Protein AF-A0A922LAW7-F1 (afdb_monomer)

Organism: Dermatophagoides farinae (NCBI:txid6954)

Mean predicted aligned error: 3.08 Å

Foldseek 3Di:
DVDFDDVVVVDQVLVRCVVVLVCLVVVDPDDDDDDDDDDPPPPDDPPDDDDDPDDDDPCVVVVRDSPPDDDDPVSD

InterPro domains:
  IPR000845 Nucleoside phosphorylase domain [PF01048] (9-73)
  IPR011268 Purine nucleoside phosphorylase [PTHR11904] (1-74)
  IPR035994 Nucleoside phosphorylase superfamily [G3DSA:3.40.50.1580] (1-75)
  IPR035994 Nucleoside phosphorylase superfamily [SSF53167] (1-74)

Structure (mmCIF, N/CA/C/O backbone):
data_AF-A0A922LAW7-F1
#
_entry.id   AF-A0A922LAW7-F1
#
loop_
_atom_site.group_PDB
_atom_site.id
_atom_site.type_symbol
_atom_site.label_atom_id
_atom_site.label_alt_id
_atom_site.label_comp_id
_atom_site.label_asym_id
_atom_site.label_entity_id
_atom_site.label_seq_id
_atom_site.pdbx_PDB_ins_code
_atom_site.Cartn_x
_atom_site.Cartn_y
_atom_site.Cartn_z
_atom_site.occupancy
_atom_site.B_iso_or_equiv
_atom_site.auth_seq_id
_atom_site.auth_comp_id
_atom_site.auth_asym_id
_atom_site.auth_atom_id
_atom_site.pdbx_PDB_model_num
ATOM 1 N N . MET A 1 1 ? -1.429 12.002 0.568 1.00 87.81 1 MET A N 1
ATOM 2 C CA . MET A 1 1 ? -0.293 12.168 1.509 1.00 87.81 1 MET A CA 1
ATOM 3 C C . MET A 1 1 ? 0.957 12.509 0.705 1.00 87.81 1 MET A C 1
ATOM 5 O O . MET A 1 1 ? 1.136 11.912 -0.351 1.00 87.81 1 MET A O 1
ATOM 9 N N . LYS A 1 2 ? 1.800 13.455 1.147 1.00 88.88 2 LYS A N 1
ATOM 10 C CA . LYS A 1 2 ? 3.102 13.729 0.508 1.00 88.88 2 LYS A CA 1
ATOM 11 C C . LYS A 1 2 ? 4.164 12.847 1.168 1.00 88.88 2 LYS A C 1
ATOM 13 O O . LYS A 1 2 ? 4.756 13.237 2.166 1.00 88.88 2 LYS A O 1
ATOM 18 N N . GLY A 1 3 ? 4.338 11.644 0.629 1.00 89.75 3 GLY A N 1
ATOM 19 C CA . GLY A 1 3 ? 5.078 10.560 1.277 1.00 89.75 3 GLY A CA 1
ATOM 20 C C . GLY A 1 3 ? 4.145 9.576 1.987 1.00 89.75 3 GLY A C 1
ATOM 21 O O . GLY A 1 3 ? 2.997 9.899 2.300 1.00 89.75 3 GLY A O 1
ATOM 22 N N . ARG A 1 4 ? 4.635 8.354 2.192 1.00 94.06 4 ARG A N 1
ATOM 23 C CA . ARG A 1 4 ? 3.963 7.282 2.935 1.00 94.06 4 ARG A CA 1
ATOM 24 C C . ARG A 1 4 ? 4.993 6.545 3.782 1.00 94.06 4 ARG A C 1
ATOM 26 O O . ARG A 1 4 ? 6.183 6.720 3.558 1.00 94.06 4 ARG A O 1
ATOM 33 N N . ILE A 1 5 ? 4.504 5.761 4.731 1.00 95.56 5 ILE A N 1
ATOM 34 C CA . ILE A 1 5 ? 5.322 4.952 5.632 1.00 95.56 5 ILE A CA 1
ATOM 35 C C . ILE A 1 5 ? 5.287 3.515 5.124 1.00 95.56 5 ILE A C 1
ATOM 37 O O . ILE A 1 5 ? 4.207 3.013 4.790 1.00 95.56 5 ILE A O 1
ATOM 41 N N . HIS A 1 6 ? 6.438 2.851 5.078 1.00 97.50 6 HIS A N 1
ATOM 42 C CA . HIS A 1 6 ? 6.537 1.483 4.578 1.00 97.50 6 HIS A CA 1
ATOM 43 C C . HIS A 1 6 ? 7.041 0.529 5.655 1.00 97.50 6 HIS A C 1
ATOM 45 O O . HIS A 1 6 ? 7.899 0.857 6.468 1.00 97.50 6 HIS A O 1
ATOM 51 N N . ALA A 1 7 ? 6.541 -0.707 5.636 1.00 97.19 7 ALA A N 1
ATOM 52 C CA . ALA A 1 7 ? 6.902 -1.703 6.645 1.00 97.19 7 ALA A CA 1
ATOM 53 C C . ALA A 1 7 ? 8.392 -2.078 6.621 1.00 97.19 7 ALA A C 1
ATOM 55 O O . ALA A 1 7 ? 8.969 -2.378 7.663 1.00 97.19 7 ALA A O 1
ATOM 56 N N . TYR A 1 8 ? 9.034 -2.022 5.448 1.00 97.00 8 TYR A N 1
ATOM 57 C CA . TYR A 1 8 ? 10.470 -2.288 5.320 1.00 97.00 8 TYR A CA 1
ATOM 58 C C . TYR A 1 8 ? 11.344 -1.240 6.032 1.00 97.00 8 TYR A C 1
ATOM 60 O O . TYR A 1 8 ? 12.530 -1.475 6.224 1.00 97.00 8 TYR A O 1
ATOM 68 N N . GLU A 1 9 ? 10.776 -0.102 6.444 1.00 97.94 9 GLU A N 1
ATOM 69 C CA . GLU A 1 9 ? 11.455 0.920 7.253 1.00 97.94 9 GLU A CA 1
ATOM 70 C C . GLU A 1 9 ? 11.449 0.565 8.755 1.00 97.94 9 GLU A C 1
ATOM 72 O O . GLU A 1 9 ? 11.920 1.343 9.580 1.00 97.94 9 GLU A O 1
ATOM 77 N N . GLY A 1 10 ? 10.905 -0.602 9.131 1.00 97.12 10 GLY A N 1
ATOM 78 C CA . GLY A 1 10 ? 10.845 -1.100 10.511 1.00 97.12 10 GLY A CA 1
ATOM 79 C C . GLY A 1 10 ? 9.530 -0.809 11.239 1.00 97.12 10 GLY A C 1
ATOM 80 O O . GLY A 1 10 ? 9.385 -1.134 12.418 1.00 97.12 10 GLY A O 1
ATOM 81 N N . TYR A 1 11 ? 8.546 -0.213 10.565 1.00 97.69 11 TYR A N 1
ATOM 82 C CA . TYR A 1 11 ? 7.239 0.066 11.153 1.00 97.69 11 TYR A CA 1
ATOM 83 C C . TYR A 1 11 ? 6.286 -1.128 11.039 1.00 97.69 11 TYR A C 1
ATOM 85 O O . TYR A 1 11 ? 6.245 -1.827 10.028 1.00 97.69 11 TYR A O 1
ATOM 93 N N . SER A 1 12 ? 5.443 -1.326 12.057 1.00 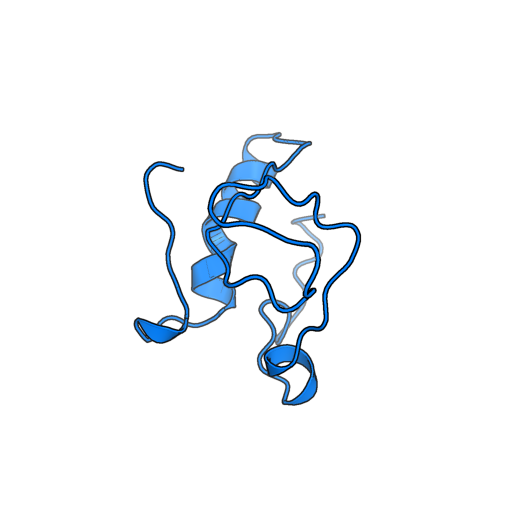96.69 12 SER A N 1
ATOM 94 C CA . SER A 1 12 ? 4.341 -2.288 11.965 1.00 96.69 12 SER A CA 1
ATOM 95 C C . SER A 1 12 ? 3.336 -1.868 10.888 1.00 96.69 12 SER A C 1
ATOM 97 O O . SER A 1 12 ? 3.150 -0.676 10.620 1.00 96.69 12 SER A O 1
ATOM 99 N N . LEU A 1 13 ? 2.627 -2.834 10.297 1.00 97.25 13 LEU A N 1
ATOM 100 C CA . LEU A 1 13 ? 1.594 -2.528 9.301 1.00 97.25 13 LEU A CA 1
ATOM 101 C C . LEU A 1 13 ? 0.471 -1.666 9.882 1.00 97.25 13 LEU A C 1
ATOM 103 O O . LEU A 1 13 ? 0.023 -0.743 9.212 1.00 97.25 13 LEU A O 1
ATOM 107 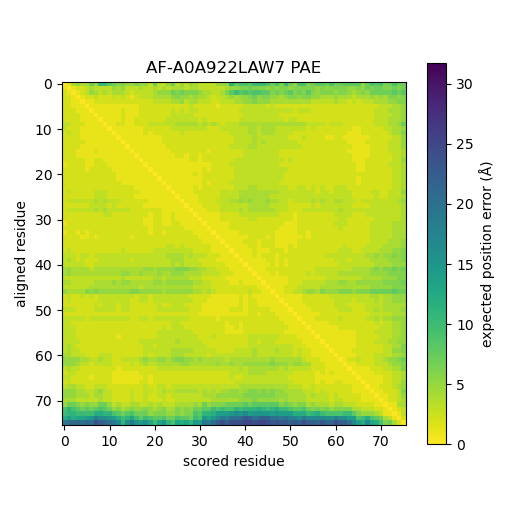N N . ALA A 1 14 ? 0.096 -1.885 11.147 1.00 96.00 14 ALA A N 1
ATOM 108 C CA . ALA A 1 14 ? -0.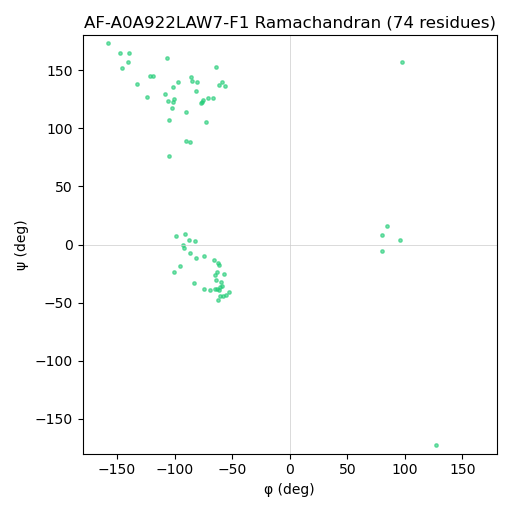869 -1.039 11.847 1.00 96.00 14 ALA A CA 1
ATOM 109 C C . ALA A 1 14 ? -0.415 0.432 11.925 1.00 96.00 14 ALA A C 1
ATOM 111 O O . ALA A 1 14 ? -1.238 1.338 11.802 1.00 96.00 14 ALA A O 1
ATOM 112 N N . ARG A 1 15 ? 0.894 0.686 12.081 1.00 96.38 15 ARG A N 1
ATOM 113 C CA . ARG A 1 15 ? 1.455 2.044 12.066 1.00 96.38 15 ARG A CA 1
ATOM 114 C C . ARG A 1 15 ? 1.508 2.621 10.652 1.00 96.38 15 ARG A C 1
ATOM 116 O O . ARG A 1 15 ? 1.190 3.794 10.477 1.00 96.38 15 ARG A O 1
ATOM 123 N N . CYS A 1 16 ? 1.832 1.805 9.648 1.00 97.56 16 CYS A N 1
ATOM 124 C CA . CYS A 1 16 ? 1.813 2.221 8.242 1.00 97.56 16 CYS A CA 1
ATOM 125 C C . CYS A 1 16 ? 0.406 2.653 7.790 1.00 97.56 16 CYS A C 1
ATOM 127 O O . CYS A 1 16 ? 0.266 3.632 7.061 1.00 97.56 16 CYS A O 1
ATOM 129 N N . THR A 1 17 ? -0.640 1.953 8.244 1.00 96.75 17 THR A N 1
ATOM 130 C CA . THR A 1 17 ? -2.039 2.223 7.870 1.00 96.75 17 THR A CA 1
ATOM 131 C C . THR A 1 17 ? -2.763 3.182 8.816 1.00 96.75 17 THR A C 1
ATOM 133 O O . THR A 1 17 ? -3.911 3.534 8.554 1.00 96.75 17 THR A O 1
ATOM 136 N N . PHE A 1 18 ? -2.129 3.637 9.902 1.00 95.81 18 PHE A N 1
ATOM 137 C CA . PHE A 1 18 ? -2.747 4.546 10.874 1.00 95.81 18 PHE A CA 1
ATOM 138 C C . PHE A 1 18 ? -3.353 5.820 10.252 1.00 95.81 18 PHE A C 1
ATOM 140 O O . PHE A 1 18 ? -4.478 6.165 10.622 1.00 95.81 18 PHE A O 1
ATOM 147 N N . PRO A 1 19 ? -2.713 6.485 9.263 1.00 96.44 19 PRO A N 1
ATOM 148 C CA . PRO A 1 19 ? -3.298 7.662 8.620 1.00 96.44 19 PRO A CA 1
ATOM 149 C C . PRO A 1 19 ? -4.678 7.414 8.000 1.00 96.44 19 PRO A C 1
ATOM 151 O O . PRO A 1 19 ? -5.467 8.347 7.904 1.00 96.44 19 PRO A O 1
ATOM 154 N N . ILE A 1 20 ? -5.003 6.173 7.622 1.00 95.88 20 ILE A N 1
ATOM 155 C CA . ILE A 1 20 ? -6.312 5.829 7.052 1.00 95.88 20 ILE A CA 1
ATOM 156 C C . ILE A 1 20 ? -7.420 5.939 8.108 1.00 95.88 20 ILE A C 1
ATOM 158 O O . ILE A 1 20 ? -8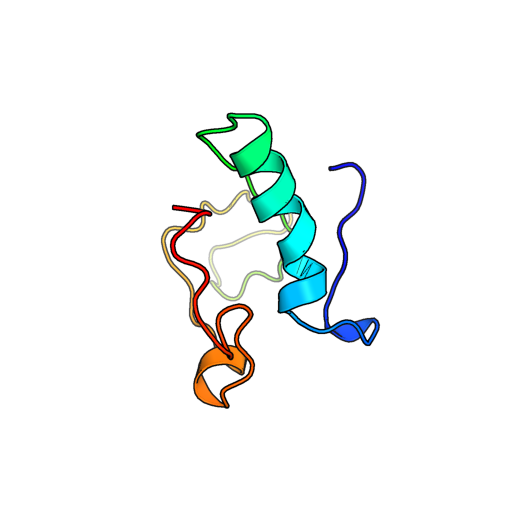.488 6.470 7.817 1.00 95.88 20 ILE A O 1
ATOM 162 N N . ARG A 1 21 ? -7.154 5.525 9.355 1.00 94.38 21 ARG A N 1
ATOM 163 C CA . ARG A 1 21 ? -8.102 5.691 10.474 1.00 94.38 21 ARG A CA 1
ATOM 164 C C . ARG A 1 21 ? -8.325 7.168 10.798 1.00 94.38 21 ARG A C 1
ATOM 166 O O . ARG A 1 21 ? -9.455 7.576 11.040 1.00 94.38 21 ARG A O 1
ATOM 173 N N . VAL A 1 22 ? -7.268 7.981 10.720 1.00 95.00 22 VAL A N 1
ATOM 174 C CA . VAL A 1 22 ? -7.373 9.443 10.867 1.00 95.00 22 VAL A CA 1
ATOM 175 C C . VAL A 1 22 ? -8.247 10.035 9.760 1.00 95.00 22 VAL A C 1
ATOM 177 O O . VAL A 1 22 ? -9.163 10.791 10.056 1.00 95.00 22 VAL A O 1
ATOM 180 N N . MET A 1 23 ? -8.021 9.660 8.495 1.00 96.06 23 MET A N 1
ATOM 181 C CA . MET A 1 23 ? -8.852 10.114 7.371 1.00 96.06 23 MET A CA 1
ATOM 182 C C . MET A 1 23 ? -10.328 9.747 7.567 1.00 96.06 23 MET A C 1
ATOM 184 O O . MET A 1 23 ? -11.190 10.603 7.377 1.00 96.06 23 MET A O 1
ATOM 188 N N . LYS A 1 24 ? -10.623 8.516 8.005 1.00 94.56 24 LYS A N 1
ATOM 189 C CA . LYS A 1 24 ? -11.993 8.090 8.321 1.00 94.56 24 LYS A CA 1
ATOM 190 C C . LYS A 1 24 ? -12.614 8.937 9.438 1.00 94.56 24 LYS A C 1
ATOM 192 O O . LYS A 1 24 ? -13.742 9.390 9.279 1.00 94.56 24 LYS A O 1
ATOM 197 N N . GLY A 1 25 ? -11.872 9.211 10.515 1.00 93.56 25 GLY A N 1
ATOM 198 C CA . GLY A 1 25 ? -12.320 10.089 11.606 1.00 93.56 25 GLY A CA 1
ATOM 199 C C . GLY A 1 25 ? -12.575 11.541 11.177 1.00 93.56 25 GLY A C 1
ATOM 200 O O . GLY A 1 25 ? -13.368 12.235 11.804 1.00 93.56 25 GLY A O 1
ATOM 201 N N . LEU A 1 26 ? -11.953 11.990 10.082 1.00 96.25 26 LEU A N 1
ATOM 202 C CA . LEU A 1 26 ? -12.205 13.293 9.455 1.00 96.25 26 LEU A CA 1
ATOM 203 C C . LEU A 1 26 ? -13.347 13.266 8.420 1.00 96.25 26 LEU A C 1
ATOM 205 O O . LEU A 1 26 ? -13.588 14.278 7.766 1.00 96.25 26 LEU A O 1
ATOM 209 N N . GLY A 1 27 ? -14.038 12.135 8.248 1.00 96.19 27 GLY A N 1
ATOM 210 C CA . GLY A 1 27 ? -15.165 11.999 7.320 1.00 96.19 27 GLY A CA 1
ATOM 211 C C . GLY A 1 27 ? -14.781 11.686 5.871 1.00 96.19 27 GLY A C 1
ATOM 212 O O . GLY A 1 27 ? -15.604 11.846 4.977 1.00 96.19 27 GLY A O 1
ATOM 213 N N . VAL A 1 28 ? -13.549 11.240 5.598 1.00 97.00 28 VAL A N 1
ATOM 214 C CA . VAL A 1 28 ? -13.163 10.798 4.247 1.00 97.00 28 VAL A CA 1
ATOM 215 C C . VAL A 1 28 ? -13.842 9.467 3.918 1.00 97.00 28 VAL A C 1
ATOM 217 O O . VAL A 1 28 ? -13.674 8.481 4.634 1.00 97.00 28 VAL A O 1
ATOM 220 N N . GLU A 1 29 ? -14.556 9.425 2.794 1.00 96.88 29 GLU A N 1
ATOM 221 C CA . GLU A 1 29 ? -15.271 8.225 2.330 1.00 96.88 29 GLU A CA 1
ATOM 222 C C . GLU A 1 29 ? -14.526 7.460 1.233 1.00 96.88 29 GLU A C 1
ATOM 224 O O . GLU A 1 29 ? -14.730 6.263 1.054 1.00 96.88 29 GLU A O 1
ATOM 229 N N . THR A 1 30 ? -13.642 8.137 0.495 1.00 97.88 30 THR A N 1
ATOM 230 C CA . THR A 1 30 ? -12.901 7.546 -0.627 1.00 97.88 30 THR A CA 1
ATOM 231 C C . THR A 1 30 ? -11.399 7.696 -0.430 1.00 97.88 30 THR A C 1
ATOM 233 O O . THR A 1 30 ? -10.888 8.802 -0.254 1.00 97.88 30 THR A O 1
ATOM 236 N N . LEU A 1 31 ? -10.676 6.578 -0.515 1.00 97.31 31 LEU A N 1
ATOM 237 C CA . LEU A 1 31 ? -9.217 6.541 -0.509 1.00 97.31 31 LEU A CA 1
ATOM 238 C C . LEU A 1 31 ? -8.695 6.248 -1.917 1.00 97.31 31 LEU A C 1
ATOM 240 O O . LEU A 1 31 ? -8.992 5.203 -2.489 1.00 97.31 31 LEU A O 1
ATOM 244 N N . ILE A 1 32 ? -7.842 7.131 -2.437 1.00 97.88 32 ILE A N 1
ATOM 245 C CA . ILE A 1 32 ? -7.048 6.865 -3.642 1.00 97.88 32 ILE A CA 1
ATOM 246 C C . ILE A 1 32 ? -5.622 6.532 -3.203 1.00 97.88 32 ILE A C 1
ATOM 248 O O . ILE A 1 32 ? -4.931 7.368 -2.616 1.00 97.88 32 ILE A O 1
ATOM 252 N N . ALA A 1 33 ? -5.175 5.311 -3.494 1.00 97.38 33 ALA A N 1
ATOM 253 C CA . ALA A 1 33 ? -3.822 4.851 -3.206 1.00 97.38 33 ALA A CA 1
ATOM 254 C C . ALA A 1 33 ? -3.011 4.726 -4.500 1.00 97.38 33 ALA 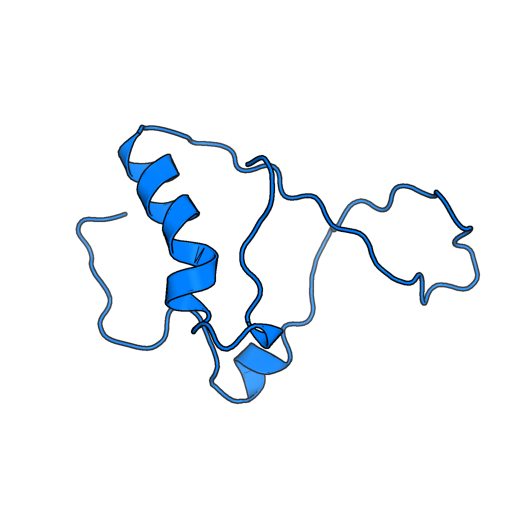A C 1
ATOM 256 O O . ALA A 1 33 ? -3.438 4.076 -5.450 1.00 97.38 33 ALA A O 1
ATOM 257 N N . THR A 1 34 ? -1.816 5.318 -4.524 1.00 97.69 34 THR A N 1
ATOM 258 C CA . THR A 1 34 ? -0.885 5.226 -5.654 1.00 97.69 34 THR A CA 1
ATOM 259 C C . THR A 1 34 ? 0.439 4.622 -5.206 1.00 97.69 34 THR A C 1
ATOM 261 O O . THR A 1 34 ? 0.910 4.834 -4.081 1.00 97.69 34 THR A O 1
ATOM 264 N N . ASN A 1 35 ? 1.059 3.842 -6.085 1.00 97.62 35 ASN A N 1
ATOM 265 C CA . ASN A 1 35 ? 2.388 3.295 -5.867 1.00 97.62 35 ASN A CA 1
ATOM 266 C C . ASN A 1 35 ? 3.142 3.160 -7.193 1.00 97.62 35 ASN A C 1
ATOM 268 O O . ASN A 1 35 ? 2.547 3.241 -8.261 1.00 97.62 35 ASN A O 1
ATOM 272 N N . ALA A 1 36 ? 4.455 2.980 -7.081 1.00 97.00 36 ALA A N 1
ATOM 273 C CA . ALA A 1 36 ? 5.279 2.486 -8.169 1.00 97.00 36 ALA A CA 1
ATOM 274 C C . ALA A 1 36 ? 5.455 0.977 -7.971 1.00 97.00 36 ALA A C 1
ATOM 276 O O . ALA A 1 36 ? 5.658 0.535 -6.835 1.00 97.00 36 ALA A O 1
ATOM 277 N N . ALA A 1 37 ? 5.408 0.224 -9.065 1.00 97.88 37 ALA A N 1
ATOM 278 C CA . ALA A 1 37 ? 5.573 -1.222 -9.082 1.00 97.88 37 ALA A CA 1
ATOM 279 C C . ALA A 1 37 ? 6.394 -1.651 -10.303 1.00 97.88 37 ALA A C 1
ATOM 281 O O . ALA A 1 37 ? 6.449 -0.938 -11.305 1.00 97.88 37 ALA A O 1
ATOM 282 N N . GLY A 1 38 ? 7.013 -2.828 -10.218 1.00 98.06 38 GLY A N 1
ATOM 283 C CA . GLY A 1 38 ? 7.539 -3.523 -11.390 1.00 98.06 38 GLY A CA 1
ATOM 284 C C . GLY A 1 38 ? 6.414 -4.275 -12.102 1.00 98.06 38 GLY A C 1
ATOM 285 O O . GLY A 1 38 ? 5.638 -4.976 -11.450 1.00 98.06 38 GLY A O 1
ATOM 286 N N . GLY A 1 39 ? 6.319 -4.130 -13.423 1.00 97.69 39 GLY A N 1
ATOM 287 C CA . GLY A 1 39 ? 5.377 -4.894 -14.240 1.00 97.69 39 GLY A CA 1
ATOM 288 C C . GLY A 1 39 ? 5.869 -6.326 -14.442 1.00 97.69 39 GLY A C 1
ATOM 289 O O . GLY A 1 39 ? 6.967 -6.526 -14.947 1.00 97.69 39 GLY A O 1
ATOM 290 N N . LEU A 1 40 ? 5.064 -7.314 -14.042 1.00 97.94 40 LEU A N 1
ATOM 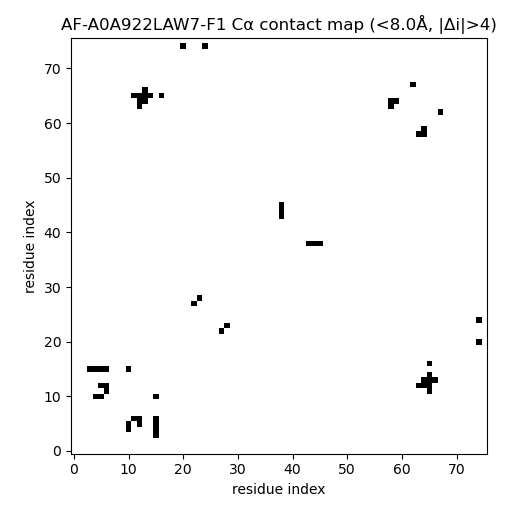291 C CA . LEU A 1 40 ? 5.329 -8.736 -14.315 1.00 97.94 40 LEU A CA 1
ATOM 292 C C . LEU A 1 40 ? 4.606 -9.245 -15.568 1.00 97.94 40 LEU A C 1
ATOM 294 O O . LEU A 1 40 ? 4.960 -10.292 -16.096 1.00 97.94 40 LEU A O 1
ATOM 298 N N . ASN A 1 41 ? 3.575 -8.531 -16.023 1.00 98.06 41 ASN A N 1
ATOM 299 C CA . ASN A 1 41 ? 2.898 -8.841 -17.275 1.00 98.06 41 ASN A CA 1
ATOM 300 C C . ASN A 1 41 ? 3.783 -8.386 -18.442 1.00 98.06 41 ASN A C 1
ATOM 302 O O . ASN A 1 41 ? 4.128 -7.208 -18.515 1.00 98.06 41 ASN A O 1
ATOM 306 N N . GLU A 1 42 ? 4.113 -9.300 -19.353 1.00 98.06 42 GLU A N 1
ATOM 307 C CA . GLU A 1 42 ? 4.993 -9.054 -20.506 1.00 98.06 42 GLU A CA 1
ATOM 308 C C . GLU A 1 42 ? 4.460 -7.987 -21.474 1.00 98.06 42 GLU A C 1
ATOM 310 O O . GLU A 1 42 ? 5.213 -7.437 -22.271 1.00 98.06 42 GLU A O 1
ATOM 315 N N . HIS A 1 43 ? 3.167 -7.670 -21.402 1.00 98.38 43 HIS A N 1
ATOM 316 C CA . HIS A 1 43 ? 2.548 -6.622 -22.210 1.00 98.38 43 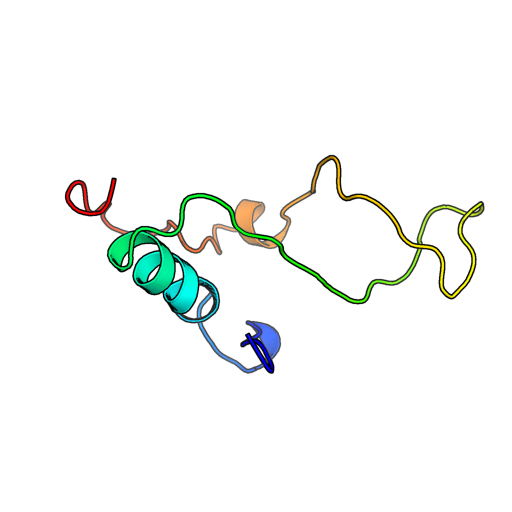HIS A CA 1
ATOM 317 C C . HIS A 1 43 ? 2.649 -5.222 -21.596 1.00 98.38 43 HIS A C 1
ATOM 319 O O . HIS A 1 43 ? 2.241 -4.258 -22.241 1.00 98.38 43 HIS A O 1
ATOM 325 N N . PHE A 1 44 ? 3.141 -5.093 -20.362 1.00 98.38 44 PHE A N 1
ATOM 326 C CA . PHE A 1 44 ? 3.321 -3.791 -19.727 1.00 98.38 44 PHE A CA 1
ATOM 327 C C . PHE A 1 44 ? 4.650 -3.162 -20.121 1.00 98.38 44 PHE A C 1
ATOM 329 O O . PHE A 1 44 ? 5.692 -3.815 -20.153 1.00 98.38 44 PHE A O 1
ATOM 336 N N . ASN A 1 45 ? 4.611 -1.854 -20.333 1.00 98.12 45 ASN A N 1
ATOM 337 C CA . ASN A 1 45 ? 5.777 -1.024 -20.566 1.00 98.12 45 ASN A CA 1
ATOM 338 C C . ASN A 1 45 ? 6.075 -0.158 -19.343 1.00 98.12 45 ASN A C 1
ATOM 340 O O . ASN A 1 45 ? 5.223 0.117 -18.492 1.00 98.12 45 ASN A O 1
ATOM 344 N N . VAL A 1 46 ? 7.316 0.323 -19.266 1.00 97.69 46 VAL A N 1
ATOM 345 C CA . VAL A 1 46 ? 7.671 1.369 -18.305 1.00 97.69 46 VAL A CA 1
ATOM 346 C C . VAL A 1 46 ? 6.751 2.567 -18.547 1.00 97.69 46 VAL A C 1
ATOM 348 O O . VAL A 1 46 ? 6.548 2.954 -19.692 1.00 97.69 46 VAL A O 1
ATOM 351 N N . THR A 1 47 ? 6.242 3.163 -17.465 1.00 96.50 47 THR A N 1
ATOM 352 C CA . THR A 1 47 ? 5.277 4.286 -17.428 1.00 96.50 47 THR A CA 1
ATOM 353 C C . THR A 1 47 ? 3.801 3.945 -17.637 1.00 96.50 47 THR A C 1
ATOM 355 O O . THR A 1 47 ? 2.966 4.822 -17.409 1.00 96.50 47 THR A O 1
ATOM 358 N N . ASP A 1 48 ? 3.455 2.695 -17.954 1.00 98.25 48 ASP A N 1
ATOM 359 C CA . ASP A 1 48 ? 2.047 2.303 -18.032 1.00 98.25 48 ASP A CA 1
ATOM 360 C C . ASP A 1 48 ? 1.343 2.477 -16.678 1.00 98.25 48 ASP A C 1
ATOM 362 O O . ASP A 1 48 ? 1.861 2.121 -15.613 1.00 98.25 48 ASP A O 1
ATOM 366 N N . ILE A 1 49 ? 0.121 3.013 -16.724 1.00 98.12 49 ILE A N 1
ATOM 367 C CA . ILE A 1 49 ? -0.755 3.096 -15.556 1.00 98.12 49 ILE A CA 1
ATOM 368 C C . ILE A 1 49 ? -1.602 1.831 -15.507 1.00 98.12 49 ILE A C 1
ATOM 370 O O . ILE A 1 49 ? -2.473 1.609 -16.346 1.00 98.12 49 ILE A O 1
ATOM 374 N N . MET A 1 50 ? -1.380 1.027 -14.471 1.00 98.31 50 MET A N 1
ATOM 375 C CA . MET A 1 50 ? -2.182 -0.156 -14.189 1.00 98.31 50 MET A CA 1
ATOM 376 C C . MET A 1 50 ? -3.201 0.143 -13.086 1.00 98.31 50 MET A C 1
ATOM 378 O O . MET A 1 50 ? -2.839 0.527 -11.973 1.00 98.31 50 MET A O 1
ATOM 382 N N . ILE A 1 51 ? -4.482 -0.102 -13.368 1.00 98.31 51 ILE A N 1
ATOM 383 C CA . ILE A 1 51 ? -5.530 -0.085 -12.344 1.00 98.31 51 ILE A CA 1
ATOM 384 C C . ILE A 1 51 ? -5.460 -1.384 -11.541 1.00 98.31 51 ILE A C 1
ATOM 386 O O . ILE A 1 51 ? -5.593 -2.479 -12.090 1.00 98.31 51 ILE A O 1
ATOM 390 N N . ILE A 1 52 ? -5.271 -1.265 -10.227 1.00 98.38 52 ILE A N 1
ATOM 391 C CA . ILE A 1 52 ? -5.304 -2.411 -9.316 1.00 98.38 52 ILE A CA 1
ATOM 392 C C . ILE A 1 52 ? -6.757 -2.862 -9.179 1.00 98.38 52 ILE A C 1
ATOM 394 O O . ILE A 1 52 ? -7.558 -2.205 -8.518 1.00 98.38 52 ILE A O 1
ATOM 398 N N . LYS A 1 53 ? -7.089 -3.983 -9.821 1.00 98.50 53 LYS A N 1
ATOM 399 C CA . LYS A 1 53 ? -8.398 -4.632 -9.682 1.00 98.50 53 LYS A CA 1
ATOM 400 C C . LYS A 1 53 ? -8.464 -5.536 -8.450 1.00 98.50 53 LYS A C 1
ATOM 402 O O . LYS A 1 53 ? -9.526 -5.663 -7.855 1.00 98.50 53 LYS A O 1
ATOM 407 N N . ASP A 1 54 ? -7.339 -6.155 -8.094 1.00 98.44 54 ASP A N 1
ATOM 408 C CA . ASP A 1 54 ? -7.202 -7.046 -6.940 1.00 98.44 54 ASP A CA 1
ATOM 409 C C . ASP A 1 54 ? -5.725 -7.154 -6.497 1.00 98.44 54 ASP A C 1
ATOM 411 O O . ASP A 1 54 ? -4.839 -6.620 -7.172 1.00 98.44 54 ASP A O 1
ATOM 415 N N . HIS A 1 55 ? -5.442 -7.829 -5.377 1.00 98.31 55 HIS A N 1
ATOM 416 C CA . HIS A 1 55 ? -4.090 -8.023 -4.847 1.00 98.31 55 HIS A CA 1
ATOM 417 C C . HIS A 1 55 ? -3.891 -9.378 -4.144 1.00 98.31 55 HIS A C 1
ATOM 419 O O . HIS A 1 55 ? -4.800 -9.926 -3.529 1.00 98.31 55 HIS A O 1
ATOM 425 N N . ILE A 1 56 ? -2.652 -9.886 -4.161 1.00 98.12 56 ILE A N 1
ATOM 426 C CA . ILE A 1 56 ? -2.221 -11.018 -3.325 1.00 98.12 56 ILE A CA 1
ATOM 427 C C . ILE A 1 56 ? -1.435 -10.466 -2.137 1.00 98.12 56 ILE A C 1
ATOM 429 O O . ILE A 1 56 ? -0.420 -9.790 -2.312 1.00 98.12 56 ILE A O 1
ATOM 433 N N . PHE A 1 57 ? -1.881 -10.771 -0.919 1.00 97.50 57 PHE A N 1
ATOM 434 C CA . PHE A 1 57 ? -1.280 -10.237 0.300 1.00 97.50 57 PHE A CA 1
ATOM 435 C C . PHE A 1 57 ? -0.430 -11.278 1.046 1.00 97.50 57 PHE A C 1
ATOM 437 O O . PHE A 1 57 ? -0.828 -11.805 2.084 1.00 97.50 57 PHE A O 1
ATOM 444 N N . PHE A 1 58 ? 0.779 -11.545 0.539 1.00 98.06 58 PHE A N 1
ATOM 445 C CA . PHE A 1 58 ? 1.698 -12.528 1.135 1.00 98.06 58 PHE A CA 1
ATOM 446 C C . PHE A 1 58 ? 2.025 -12.289 2.623 1.00 98.06 58 PHE A C 1
ATOM 448 O O . PHE A 1 58 ? 1.977 -13.261 3.379 1.00 98.06 58 PHE A O 1
ATOM 455 N N . PRO A 1 59 ? 2.298 -11.052 3.104 1.00 96.88 59 PRO A N 1
ATOM 456 C CA . PRO A 1 59 ? 2.484 -10.819 4.541 1.00 96.88 59 PRO A CA 1
ATOM 457 C C . PRO A 1 59 ? 1.253 -11.202 5.375 1.00 96.88 59 PRO A C 1
ATOM 459 O O . PRO A 1 59 ? 1.389 -11.682 6.498 1.00 96.88 59 PRO A O 1
ATOM 462 N N . GLY A 1 60 ? 0.050 -11.052 4.815 1.00 96.75 60 GLY A N 1
ATOM 463 C CA . GLY A 1 60 ? -1.187 -11.472 5.463 1.00 96.75 60 GLY A CA 1
ATOM 464 C C . GLY A 1 60 ? -1.255 -12.979 5.690 1.00 96.75 60 GLY A C 1
ATOM 465 O O . GLY A 1 60 ? -1.686 -13.402 6.760 1.00 96.75 60 GLY A O 1
ATOM 466 N N . PHE A 1 61 ? -0.771 -13.786 4.740 1.00 97.75 61 PHE A N 1
ATOM 467 C CA . PHE A 1 61 ? -0.747 -15.249 4.869 1.00 97.75 61 PHE A CA 1
ATOM 468 C C . PHE A 1 61 ? 0.168 -15.745 5.996 1.00 97.75 61 PHE A C 1
ATOM 470 O O . PHE A 1 61 ? -0.100 -16.796 6.570 1.00 97.75 61 PHE A O 1
ATOM 477 N N . SER A 1 62 ? 1.202 -14.985 6.368 1.00 96.38 62 SER A N 1
ATOM 478 C CA . SER A 1 62 ? 2.049 -15.280 7.534 1.00 96.38 62 SER A CA 1
ATOM 479 C C . SER A 1 62 ? 1.563 -14.619 8.833 1.00 96.38 62 SER A C 1
ATOM 481 O O . SER A 1 62 ? 2.261 -14.639 9.847 1.00 96.38 62 SER A O 1
ATOM 483 N N . GLY A 1 63 ? 0.365 -14.022 8.828 1.00 95.38 63 GLY A N 1
ATOM 484 C CA . GLY A 1 63 ? -0.233 -13.365 9.992 1.00 95.38 63 GLY A CA 1
ATOM 485 C C . GLY A 1 63 ? 0.292 -11.952 10.268 1.00 95.38 63 GLY A C 1
ATOM 486 O O . GLY A 1 63 ? -0.043 -11.367 11.303 1.00 95.38 63 GLY A O 1
ATOM 487 N N . ASN A 1 64 ? 1.096 -11.373 9.371 1.00 96.31 64 ASN A N 1
ATOM 488 C CA . ASN A 1 64 ? 1.492 -9.971 9.440 1.00 96.31 64 ASN A CA 1
ATOM 489 C C . ASN A 1 64 ? 0.433 -9.109 8.737 1.00 96.31 64 ASN A C 1
ATOM 491 O O . ASN A 1 64 ? 0.504 -8.850 7.537 1.00 96.31 64 ASN A O 1
ATOM 495 N N . ASN A 1 65 ? -0.580 -8.692 9.496 1.00 97.62 65 ASN A N 1
ATOM 496 C CA . ASN A 1 65 ? -1.748 -7.969 8.998 1.00 97.62 65 ASN A CA 1
ATOM 497 C C . ASN A 1 65 ? -2.038 -6.739 9.889 1.00 97.62 65 ASN A C 1
ATOM 499 O O . ASN A 1 65 ? -1.971 -6.870 11.114 1.00 97.62 65 ASN A O 1
ATOM 503 N N . PRO A 1 66 ? -2.378 -5.556 9.330 1.00 96.75 66 PRO A N 1
ATOM 504 C CA . PRO A 1 66 ? -2.720 -4.363 10.121 1.00 96.75 66 PRO A CA 1
ATOM 505 C C . PRO A 1 66 ? -3.960 -4.526 11.022 1.00 96.75 66 PRO A C 1
ATOM 507 O O . PRO A 1 66 ? -4.157 -3.714 11.926 1.00 96.75 66 PRO A O 1
ATOM 510 N N . LEU A 1 67 ? -4.782 -5.552 10.780 1.00 96.06 67 LEU A N 1
ATOM 511 C CA . LEU A 1 67 ? -5.973 -5.900 11.561 1.00 96.06 67 LEU A CA 1
ATOM 512 C C . LEU A 1 67 ? -5.689 -6.913 12.679 1.00 96.06 67 LEU A C 1
ATOM 514 O O . LEU A 1 67 ? -6.600 -7.296 13.405 1.00 96.06 67 LEU A O 1
ATOM 518 N N . ARG A 1 68 ? -4.444 -7.383 12.830 1.00 96.00 68 ARG A N 1
ATOM 519 C CA . ARG A 1 68 ? -4.092 -8.299 13.919 1.00 96.00 68 ARG A CA 1
ATOM 520 C C . ARG A 1 68 ? -4.198 -7.584 15.271 1.00 96.00 68 ARG A C 1
ATOM 522 O O . ARG A 1 68 ? -3.523 -6.581 15.489 1.00 96.00 68 ARG A O 1
ATOM 529 N N . GLY A 1 69 ? -4.960 -8.170 16.192 1.00 94.31 69 GLY A N 1
ATOM 530 C CA . GLY A 1 69 ? -5.192 -7.654 17.544 1.00 94.31 69 GLY A CA 1
ATOM 531 C C . GLY A 1 69 ? -6.688 -7.551 17.855 1.00 94.31 69 GLY A C 1
ATOM 532 O O . GLY A 1 69 ? -7.498 -8.040 17.068 1.00 94.31 69 GLY A O 1
ATOM 533 N N . PRO A 1 70 ? -7.063 -6.951 18.997 1.00 94.88 70 PRO A N 1
ATOM 534 C CA . PRO A 1 70 ? -8.4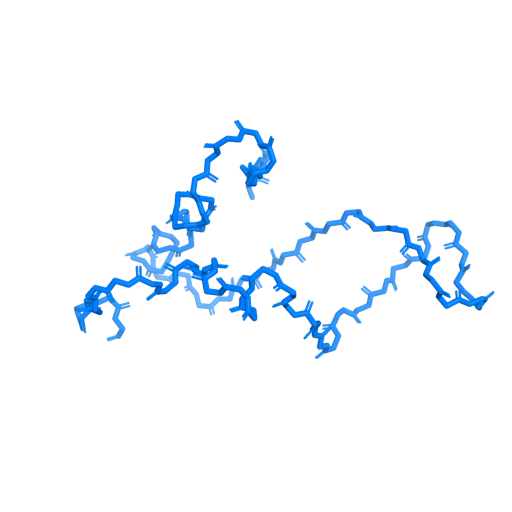57 -6.632 19.292 1.00 94.88 70 PRO A CA 1
ATOM 535 C C . PRO A 1 70 ? -9.052 -5.710 18.223 1.00 94.88 70 PRO A C 1
ATOM 5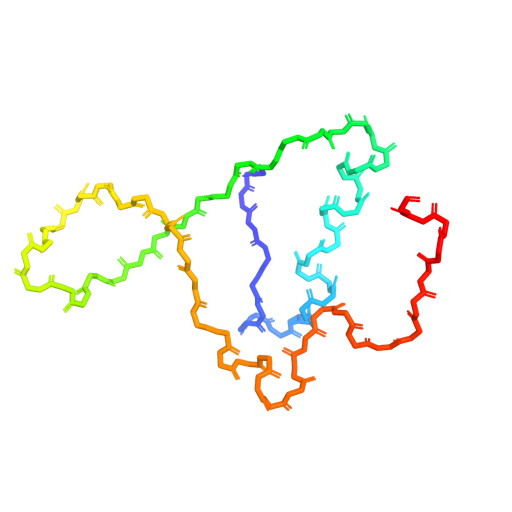37 O O . PRO A 1 70 ? -8.380 -4.783 17.764 1.00 94.88 70 PRO A O 1
ATOM 540 N N . ASN A 1 71 ? -10.306 -5.960 17.846 1.00 94.75 71 ASN A N 1
ATOM 541 C CA . ASN A 1 71 ? -11.062 -5.048 16.996 1.00 94.75 71 ASN A CA 1
ATOM 542 C C . ASN A 1 71 ? -11.629 -3.899 17.839 1.00 94.75 71 ASN A C 1
ATOM 544 O O . ASN A 1 71 ? -12.080 -4.130 18.959 1.00 94.75 71 ASN A O 1
ATOM 548 N N . ASP A 1 72 ? -11.600 -2.683 17.299 1.00 91.19 72 ASP A N 1
ATOM 549 C CA . ASP A 1 72 ? -12.264 -1.522 17.890 1.00 91.19 72 ASP A CA 1
ATOM 550 C C . ASP A 1 72 ? -13.531 -1.222 17.088 1.00 91.19 72 ASP A C 1
ATOM 552 O O . ASP A 1 72 ? -13.461 -0.748 15.950 1.00 91.19 72 ASP A O 1
ATOM 556 N N . ASP A 1 73 ? -14.683 -1.525 17.682 1.00 89.19 73 ASP A N 1
ATOM 557 C CA . ASP A 1 73 ? -15.988 -1.388 17.035 1.00 89.19 73 ASP A CA 1
ATOM 558 C C . ASP A 1 73 ? -16.447 0.078 16.922 1.00 89.19 73 ASP A C 1
ATOM 560 O O . ASP A 1 73 ? -17.412 0.359 16.222 1.00 89.19 73 ASP A O 1
ATOM 564 N N . GLN A 1 74 ? -15.768 1.032 17.573 1.00 82.81 74 GLN A N 1
ATOM 565 C CA . GLN A 1 74 ? -16.142 2.454 17.527 1.00 82.81 74 GLN A CA 1
ATOM 566 C C . GLN A 1 74 ? -15.638 3.175 16.269 1.00 82.81 74 GLN A C 1
ATOM 568 O O . GLN A 1 74 ? -16.024 4.315 16.011 1.00 82.81 74 GLN A O 1
ATOM 573 N N . ILE A 1 75 ? -14.748 2.541 15.499 1.00 68.75 75 ILE A N 1
ATOM 574 C CA . ILE A 1 75 ? -14.086 3.140 14.326 1.00 68.75 75 ILE A CA 1
ATOM 575 C C . ILE A 1 75 ? -14.781 2.721 13.005 1.00 68.75 75 ILE A C 1
ATOM 577 O O . ILE A 1 75 ? -14.310 3.071 11.918 1.00 68.75 75 ILE A O 1
ATOM 581 N N . PHE A 1 76 ? -15.928 2.031 13.077 1.00 57.47 76 PHE A N 1
ATOM 582 C CA . PHE A 1 76 ? -16.685 1.529 11.922 1.00 57.47 76 PHE A CA 1
ATOM 583 C C . PHE A 1 76 ? -18.122 2.048 11.867 1.00 57.47 76 PHE A C 1
ATOM 585 O O . PHE A 1 76 ? -18.840 1.933 12.882 1.00 57.47 76 PHE A O 1
#

Secondary structure (DSSP, 8-state):
--S---GGGT--HHHHTHHHHHHHHTT-------------STT--TT----------HHHHTT--TT-S---GGG-

Sequence (76 aa):
MKGRIHAYEGYSLARCTFPIRVMKGLGVETLIATNAAGGLNEHFNVTDIMIIKDHIFFPGFSGNNPLRGPNDDQIF

Solvent-accessible surface area (backbone atoms only — not comparable to full-atom values): 5445 Å² total; per-residue (Å²): 122,96,70,84,64,55,53,91,80,74,44,54,52,46,65,46,50,41,65,57,60,53,40,45,77,72,68,54,87,78,86,88,86,87,83,88,80,84,76,83,54,89,88,60,58,92,87,65,86,77,81,83,86,76,85,84,60,67,55,46,77,75,66,57,45,58,76,68,70,86,83,69,76,89,83,109

pLDDT: mean 95.37, std 6.03, range [57.47, 98.5]

Radius of gyration: 15.13 Å; Cα contacts (8 Å, |Δi|>4): 30; chains: 1; bounding box: 28×29×42 Å